Protein AF-U7D4B7-F1 (afdb_monomer_lite)

Structure (mmCIF, N/CA/C/O backbone):
data_AF-U7D4B7-F1
#
_entry.id   AF-U7D4B7-F1
#
loop_
_atom_site.group_PDB
_atom_site.id
_atom_site.type_symbol
_atom_site.label_atom_id
_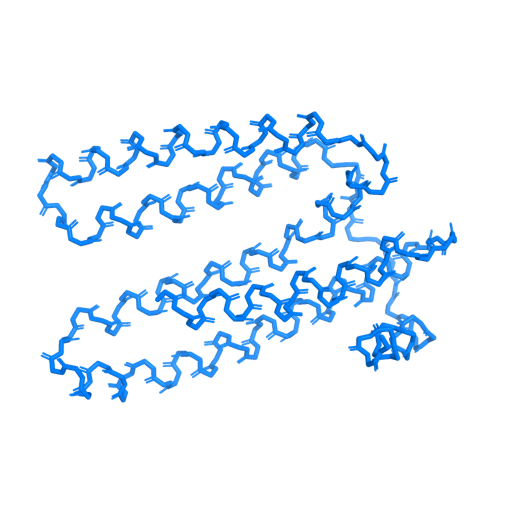atom_site.label_alt_id
_atom_site.label_comp_id
_atom_site.label_asym_id
_atom_site.label_entity_id
_atom_site.label_seq_id
_atom_site.pdbx_PDB_ins_code
_atom_site.Cartn_x
_atom_site.Cartn_y
_atom_site.Cartn_z
_atom_site.occupancy
_atom_site.B_iso_or_equiv
_atom_site.auth_seq_id
_atom_site.auth_comp_id
_atom_site.auth_asym_id
_atom_site.auth_atom_id
_atom_site.pdbx_PDB_model_num
ATOM 1 N N . MET A 1 1 ? -3.691 -6.142 12.660 1.00 58.22 1 MET A N 1
ATOM 2 C CA . MET A 1 1 ? -2.255 -5.979 12.317 1.00 58.22 1 MET A CA 1
ATOM 3 C C . MET A 1 1 ? -1.704 -7.168 11.530 1.00 58.22 1 MET A C 1
ATOM 5 O O . MET A 1 1 ? -1.224 -6.943 10.429 1.00 58.22 1 MET A O 1
ATOM 9 N N . VAL A 1 2 ? -1.808 -8.411 12.023 1.00 72.50 2 VAL A N 1
ATOM 10 C CA . VAL A 1 2 ? -1.239 -9.599 11.340 1.00 72.50 2 VAL A CA 1
ATOM 11 C C . VAL A 1 2 ? -1.795 -9.801 9.924 1.00 72.50 2 VAL A C 1
ATOM 13 O O . VAL A 1 2 ? -1.014 -9.937 8.993 1.00 72.50 2 VAL A O 1
ATOM 16 N N . PHE A 1 3 ? -3.116 -9.719 9.727 1.00 71.81 3 PHE A N 1
ATOM 17 C CA . PHE A 1 3 ? -3.734 -9.913 8.405 1.00 71.81 3 PHE A CA 1
ATOM 18 C C . PHE A 1 3 ? -3.205 -8.947 7.332 1.00 71.81 3 PHE A C 1
ATOM 20 O O . PHE A 1 3 ? -2.863 -9.369 6.230 1.00 71.81 3 PHE A O 1
ATOM 27 N N . VAL A 1 4 ? -3.093 -7.654 7.665 1.00 69.75 4 VAL A N 1
ATOM 28 C CA . VAL A 1 4 ? -2.574 -6.630 6.741 1.00 69.75 4 VAL A CA 1
ATOM 29 C C . VAL A 1 4 ? -1.118 -6.924 6.386 1.00 69.75 4 VAL A C 1
ATOM 31 O O . VAL A 1 4 ? -0.764 -6.875 5.218 1.00 69.75 4 VAL A O 1
ATOM 34 N N . ARG A 1 5 ? -0.291 -7.317 7.364 1.00 74.00 5 ARG A N 1
ATOM 35 C CA . ARG A 1 5 ? 1.121 -7.667 7.129 1.00 74.00 5 ARG A CA 1
ATOM 36 C C . ARG A 1 5 ? 1.287 -8.922 6.274 1.00 74.00 5 ARG A C 1
ATOM 38 O O . ARG A 1 5 ? 2.160 -8.958 5.416 1.00 74.00 5 ARG A O 1
ATOM 45 N N . VAL A 1 6 ? 0.446 -9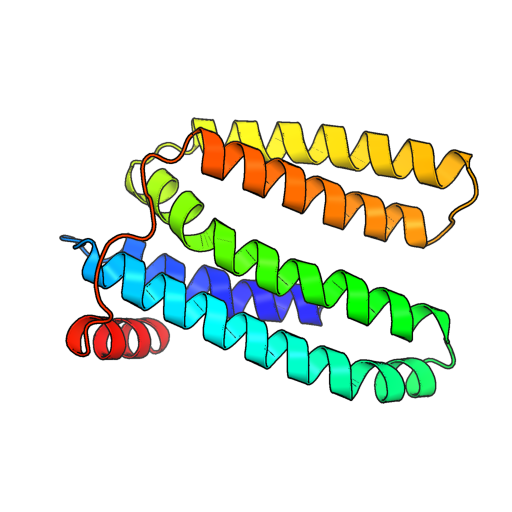.933 6.485 1.00 75.50 6 VAL A N 1
ATOM 46 C CA . VAL A 1 6 ? 0.430 -11.150 5.659 1.00 75.50 6 VAL A CA 1
ATOM 47 C C . VAL A 1 6 ? -0.012 -10.821 4.230 1.00 75.50 6 VAL A C 1
ATOM 49 O O . VAL A 1 6 ? 0.618 -11.269 3.276 1.00 75.50 6 VAL A O 1
ATOM 52 N N . SER A 1 7 ? -1.035 -9.977 4.079 1.00 73.19 7 SER A N 1
ATOM 53 C CA . SER A 1 7 ? -1.514 -9.510 2.771 1.00 73.19 7 SER A CA 1
ATOM 54 C C . SER A 1 7 ? -0.445 -8.701 2.032 1.00 73.19 7 SER A C 1
ATOM 56 O O . SER A 1 7 ? -0.173 -8.967 0.864 1.00 73.19 7 SER A O 1
ATOM 58 N N . GLU A 1 8 ? 0.215 -7.761 2.718 1.00 69.06 8 GLU A N 1
ATOM 59 C CA . GLU A 1 8 ? 1.354 -7.008 2.181 1.00 69.06 8 GLU A CA 1
ATOM 60 C C . GLU A 1 8 ? 2.483 -7.944 1.741 1.00 69.06 8 GLU A C 1
ATOM 62 O O . GLU A 1 8 ? 3.052 -7.739 0.672 1.00 69.06 8 GLU A O 1
ATOM 67 N N . ALA A 1 9 ? 2.813 -8.968 2.535 1.00 72.50 9 ALA A N 1
ATOM 68 C CA . ALA A 1 9 ? 3.871 -9.908 2.190 1.00 72.50 9 ALA A CA 1
ATOM 69 C C . ALA A 1 9 ? 3.541 -10.699 0.916 1.00 72.50 9 ALA A C 1
ATOM 71 O O . ALA A 1 9 ? 4.391 -10.807 0.037 1.00 72.50 9 ALA A O 1
ATOM 72 N N . LEU A 1 10 ? 2.306 -11.186 0.785 1.00 70.00 10 LEU A N 1
ATOM 73 C CA . LEU A 1 10 ? 1.840 -11.896 -0.409 1.00 70.00 10 LEU A CA 1
ATOM 74 C C . LEU A 1 10 ? 1.858 -11.006 -1.659 1.00 70.00 10 LEU A C 1
ATOM 76 O O . LEU A 1 10 ? 2.375 -11.413 -2.698 1.00 70.00 10 LEU A O 1
ATOM 80 N N . ILE A 1 11 ? 1.317 -9.788 -1.566 1.00 67.56 11 ILE A N 1
ATOM 81 C CA . ILE A 1 11 ? 1.172 -8.895 -2.725 1.00 67.56 11 ILE A CA 1
ATOM 82 C C . ILE A 1 11 ? 2.521 -8.273 -3.110 1.00 67.56 11 ILE A C 1
ATOM 84 O O . ILE A 1 11 ? 2.951 -8.386 -4.259 1.00 67.56 11 ILE A O 1
ATOM 88 N N . ASN A 1 12 ? 3.205 -7.627 -2.159 1.00 64.75 12 ASN A N 1
ATOM 89 C CA . ASN A 1 12 ? 4.394 -6.825 -2.450 1.00 64.75 12 ASN A CA 1
ATOM 90 C C . ASN A 1 12 ? 5.646 -7.683 -2.655 1.00 64.75 12 ASN A C 1
ATOM 92 O O . ASN A 1 12 ? 6.441 -7.380 -3.544 1.00 64.75 12 ASN A O 1
ATOM 96 N N . ASN A 1 13 ? 5.830 -8.748 -1.865 1.00 62.75 13 ASN A N 1
ATOM 97 C CA . ASN A 1 13 ? 7.028 -9.589 -1.974 1.00 62.75 13 ASN A CA 1
ATOM 98 C C . ASN A 1 13 ? 6.876 -10.740 -2.974 1.00 62.75 13 ASN A C 1
ATOM 100 O O . ASN A 1 13 ? 7.883 -11.333 -3.331 1.00 62.75 13 ASN A O 1
ATOM 104 N N . GLY A 1 14 ? 5.664 -11.047 -3.440 1.00 71.44 14 GLY A N 1
ATOM 105 C CA . GLY A 1 14 ? 5.447 -12.031 -4.499 1.00 71.44 14 GLY A CA 1
ATOM 106 C C . GLY A 1 14 ? 5.651 -11.425 -5.885 1.00 71.44 14 GLY A C 1
ATOM 107 O O . GLY A 1 14 ? 6.700 -11.556 -6.514 1.00 71.44 14 GLY A O 1
ATOM 108 N N . PHE A 1 15 ? 4.635 -10.700 -6.351 1.00 70.81 15 PHE A N 1
ATOM 109 C CA . PHE A 1 15 ? 4.579 -10.180 -7.719 1.00 70.81 15 PHE A CA 1
ATOM 110 C C . PHE A 1 15 ? 5.614 -9.077 -7.992 1.00 70.81 15 PHE A C 1
ATOM 112 O O . PHE A 1 15 ? 6.179 -9.004 -9.084 1.00 70.81 15 PHE A O 1
ATOM 119 N N . GLY A 1 16 ? 5.897 -8.226 -7.000 1.00 72.44 16 GLY A N 1
ATOM 120 C CA . GLY A 1 16 ? 6.892 -7.162 -7.135 1.00 72.44 16 GLY A CA 1
ATOM 121 C C . GLY A 1 16 ? 8.321 -7.693 -7.284 1.00 72.44 16 GLY A C 1
ATOM 122 O O . GLY A 1 16 ? 9.049 -7.262 -8.178 1.00 72.44 16 GLY A O 1
ATOM 123 N N . GLN A 1 17 ? 8.705 -8.675 -6.463 1.00 74.75 17 GLN A N 1
ATOM 124 C CA . GLN A 1 17 ? 10.047 -9.271 -6.490 1.00 74.75 17 GLN A CA 1
ATOM 125 C C . GLN A 1 17 ? 10.335 -10.032 -7.780 1.00 74.75 17 GLN A C 1
ATOM 127 O O . GLN A 1 17 ? 11.450 -9.950 -8.296 1.00 74.75 17 GLN A O 1
ATOM 132 N N . ALA A 1 18 ? 9.329 -10.704 -8.345 1.00 78.50 18 ALA A N 1
ATOM 133 C CA . ALA A 1 18 ? 9.456 -11.336 -9.650 1.00 78.50 18 ALA A CA 1
ATOM 134 C C . ALA A 1 18 ? 9.964 -10.309 -10.688 1.00 78.50 18 ALA A C 1
ATOM 136 O O . ALA A 1 18 ? 10.997 -10.496 -11.326 1.00 78.50 18 ALA A O 1
ATOM 137 N N . ILE A 1 19 ? 9.331 -9.141 -10.800 1.00 78.62 19 ILE A N 1
ATOM 138 C CA . ILE A 1 19 ? 9.759 -8.107 -11.759 1.00 78.62 19 ILE A CA 1
ATOM 139 C C . ILE A 1 19 ? 11.176 -7.573 -11.492 1.00 78.62 19 ILE A C 1
ATOM 141 O O . ILE A 1 19 ? 11.909 -7.263 -12.444 1.00 78.62 19 ILE A O 1
ATOM 145 N N . ILE A 1 20 ? 11.585 -7.476 -10.225 1.00 78.31 20 ILE A N 1
ATOM 146 C CA . ILE A 1 20 ? 12.939 -7.043 -9.848 1.00 78.31 20 ILE A CA 1
ATOM 147 C C . ILE A 1 20 ? 13.985 -8.035 -10.376 1.00 78.31 20 ILE A C 1
ATOM 149 O O . ILE A 1 20 ? 14.982 -7.610 -10.958 1.00 78.31 20 ILE A O 1
ATOM 153 N N . GLN A 1 21 ? 13.727 -9.341 -10.264 1.00 76.69 21 GLN A N 1
ATOM 154 C CA . GLN A 1 21 ? 14.658 -10.398 -10.681 1.00 76.69 21 GLN A CA 1
ATOM 155 C C . GLN A 1 21 ? 14.763 -10.575 -12.208 1.00 76.69 21 GLN A C 1
ATOM 157 O O . GLN A 1 21 ? 15.760 -11.099 -12.714 1.00 76.69 21 GLN A O 1
ATOM 162 N N . LYS A 1 22 ? 13.763 -10.133 -12.980 1.00 78.88 22 LYS A N 1
ATOM 163 C CA . LYS A 1 22 ? 13.754 -10.284 -14.443 1.00 78.88 22 LYS A CA 1
ATOM 164 C C . LYS A 1 22 ? 14.767 -9.343 -15.119 1.00 78.88 22 LYS A C 1
ATOM 166 O O . LYS A 1 22 ? 14.670 -8.128 -14.971 1.00 78.88 22 LYS A O 1
ATOM 171 N N . LYS A 1 23 ? 15.702 -9.865 -15.928 1.00 71.81 23 LYS A N 1
ATOM 172 C CA . LYS A 1 23 ? 16.748 -9.050 -16.600 1.00 71.81 23 LYS A CA 1
ATOM 173 C C . LYS A 1 23 ? 16.195 -8.004 -17.577 1.00 71.81 23 LYS A C 1
ATOM 175 O O . LYS A 1 23 ? 16.610 -6.852 -17.519 1.00 71.81 23 LYS A O 1
ATOM 180 N N . SER A 1 24 ? 15.260 -8.380 -18.448 1.00 76.38 24 SER A N 1
ATOM 181 C CA . SER A 1 24 ? 14.567 -7.463 -19.361 1.00 76.38 24 SER A CA 1
ATOM 182 C C . SER A 1 24 ? 13.096 -7.369 -18.968 1.00 76.38 24 SER A C 1
ATOM 184 O O . SER A 1 24 ? 12.386 -8.372 -18.907 1.00 76.38 24 SER A O 1
ATOM 186 N N . VAL A 1 25 ? 12.643 -6.156 -18.664 1.00 81.12 25 VAL A N 1
ATOM 187 C CA . VAL A 1 25 ? 11.247 -5.881 -18.312 1.00 81.12 25 VAL A CA 1
ATOM 188 C C . VAL A 1 25 ? 10.639 -5.019 -19.397 1.00 81.12 25 VAL A C 1
ATOM 190 O O . VAL A 1 25 ? 11.182 -3.977 -19.750 1.00 81.12 25 VAL A O 1
ATOM 193 N N . THR A 1 26 ? 9.522 -5.493 -19.932 1.00 82.44 26 THR A N 1
ATOM 194 C CA . THR A 1 26 ? 8.706 -4.763 -20.899 1.00 82.44 26 THR A CA 1
ATOM 195 C C . THR A 1 26 ? 7.562 -4.045 -20.188 1.00 82.44 26 THR A C 1
ATOM 197 O O . THR A 1 26 ? 7.156 -4.437 -19.093 1.00 82.44 26 THR A O 1
ATOM 200 N N . ASP A 1 27 ? 6.983 -3.026 -20.821 1.00 80.00 27 ASP A N 1
ATOM 201 C CA . ASP A 1 27 ? 5.808 -2.334 -20.274 1.00 80.00 27 ASP A CA 1
ATOM 202 C C . ASP A 1 27 ? 4.615 -3.287 -20.055 1.00 80.00 27 ASP A C 1
ATOM 204 O O . ASP A 1 27 ? 3.854 -3.132 -19.099 1.00 80.00 27 ASP A O 1
ATOM 208 N N . ASN A 1 28 ? 4.500 -4.342 -20.873 1.00 81.38 28 ASN A N 1
ATOM 209 C CA . ASN A 1 28 ? 3.492 -5.394 -20.706 1.00 81.38 28 ASN A CA 1
ATOM 210 C C . ASN A 1 28 ? 3.727 -6.247 -19.446 1.00 81.38 28 ASN A C 1
ATOM 212 O O . ASN A 1 28 ? 2.759 -6.669 -18.810 1.00 81.38 28 ASN A O 1
ATOM 216 N N . ASP A 1 29 ? 4.984 -6.480 -19.049 1.00 80.88 29 ASP A N 1
ATOM 217 C CA . ASP A 1 29 ? 5.302 -7.167 -17.790 1.00 80.88 29 ASP A CA 1
ATOM 218 C C . ASP A 1 29 ? 4.845 -6.332 -16.591 1.00 80.88 29 ASP A C 1
ATOM 220 O O . ASP A 1 29 ? 4.164 -6.844 -15.703 1.00 80.88 29 ASP A O 1
ATOM 224 N N . LEU A 1 30 ? 5.152 -5.029 -16.605 1.00 81.81 30 LEU A N 1
ATOM 225 C CA . LEU A 1 30 ? 4.745 -4.093 -15.554 1.00 81.81 30 LEU A CA 1
ATOM 226 C C . LEU A 1 30 ? 3.221 -3.988 -15.454 1.00 81.81 30 LEU A C 1
ATOM 228 O O . LEU A 1 30 ? 2.675 -4.058 -14.355 1.00 81.81 30 LEU A O 1
ATOM 232 N N . MET A 1 31 ? 2.526 -3.891 -16.591 1.00 83.31 31 MET A N 1
ATOM 233 C CA . MET A 1 31 ? 1.060 -3.868 -16.631 1.00 83.31 31 MET A CA 1
ATOM 234 C C . MET A 1 31 ? 0.439 -5.171 -16.130 1.00 83.31 31 MET A C 1
ATOM 236 O O . MET A 1 31 ? -0.546 -5.140 -15.396 1.00 83.31 31 MET A O 1
ATOM 240 N N . THR A 1 32 ? 1.019 -6.321 -16.474 1.00 84.06 32 THR A N 1
ATOM 241 C CA . THR A 1 32 ? 0.519 -7.621 -16.007 1.00 84.06 32 THR A CA 1
ATOM 242 C C . THR A 1 32 ? 0.680 -7.757 -14.494 1.00 84.06 32 THR A C 1
ATOM 244 O O . THR A 1 32 ? -0.275 -8.117 -13.808 1.00 84.06 32 THR A O 1
ATOM 247 N N . THR A 1 33 ? 1.848 -7.404 -13.953 1.00 84.25 33 THR A N 1
ATOM 248 C CA . THR A 1 33 ? 2.104 -7.418 -12.505 1.00 84.25 33 THR A CA 1
ATOM 249 C C . THR A 1 33 ? 1.217 -6.418 -11.768 1.00 84.25 33 THR A C 1
ATOM 251 O O . THR A 1 33 ? 0.695 -6.738 -10.701 1.00 84.25 33 THR A O 1
ATOM 254 N N . PHE A 1 34 ? 0.981 -5.239 -12.348 1.00 84.88 34 PHE A N 1
ATOM 255 C CA . PHE A 1 34 ? 0.061 -4.243 -11.805 1.00 84.88 34 PHE A CA 1
ATOM 256 C C . PHE A 1 34 ? -1.360 -4.803 -11.680 1.00 84.88 34 PHE A C 1
ATOM 258 O O . PHE A 1 34 ? -1.932 -4.799 -10.593 1.00 84.88 34 PHE A O 1
ATOM 265 N N . VAL A 1 35 ? -1.910 -5.343 -12.773 1.00 85.88 35 VAL A N 1
ATOM 266 C CA . VAL A 1 35 ? -3.267 -5.912 -12.793 1.00 85.88 35 VAL A CA 1
ATOM 267 C C . VAL A 1 35 ? -3.384 -7.097 -11.835 1.00 85.88 35 VAL A C 1
ATOM 269 O O . VAL A 1 35 ? -4.379 -7.197 -11.122 1.00 85.88 35 VAL A O 1
ATOM 272 N N . LEU A 1 36 ? -2.364 -7.956 -11.759 1.00 84.88 36 LEU A N 1
ATOM 273 C CA . LEU A 1 36 ? -2.305 -9.055 -10.792 1.00 84.88 36 LEU A CA 1
ATOM 274 C C . LEU A 1 36 ? -2.331 -8.556 -9.345 1.00 84.88 36 LEU A C 1
ATOM 276 O O . LEU A 1 36 ? -3.115 -9.050 -8.539 1.00 84.88 36 LEU A O 1
ATOM 280 N N . SER A 1 37 ? -1.517 -7.550 -9.027 1.00 86.44 37 SER A N 1
ATOM 281 C CA . SER A 1 37 ? -1.423 -6.977 -7.679 1.00 86.44 37 SER A CA 1
ATOM 282 C C . SER A 1 37 ? -2.728 -6.288 -7.271 1.00 86.44 37 SER A C 1
ATOM 284 O O . SER A 1 37 ? -3.211 -6.458 -6.151 1.00 86.44 37 SER A O 1
ATOM 286 N N . VAL A 1 38 ? -3.347 -5.548 -8.194 1.00 87.62 38 VAL A N 1
ATOM 287 C CA . VAL A 1 38 ? -4.644 -4.894 -7.974 1.00 87.62 38 VAL A CA 1
ATOM 288 C C . VAL A 1 38 ? -5.765 -5.930 -7.845 1.00 87.62 38 VAL A C 1
ATOM 290 O O . VAL A 1 38 ? -6.583 -5.835 -6.936 1.00 87.62 38 VAL A O 1
ATOM 293 N N . GLY A 1 39 ? -5.783 -6.966 -8.685 1.00 88.75 39 GLY A N 1
ATOM 294 C CA . GLY A 1 39 ? -6.761 -8.052 -8.588 1.00 88.75 39 GLY A CA 1
ATOM 295 C C . GLY A 1 39 ? -6.643 -8.827 -7.273 1.00 88.75 39 GLY A C 1
ATOM 296 O O . GLY A 1 39 ? -7.640 -9.033 -6.583 1.00 88.75 39 GLY A O 1
ATOM 297 N N . ALA A 1 40 ? -5.422 -9.197 -6.879 1.00 86.94 40 ALA A N 1
ATOM 298 C CA . ALA A 1 40 ? -5.158 -9.898 -5.626 1.00 86.94 40 ALA A CA 1
ATOM 299 C C . ALA A 1 40 ? -5.521 -9.047 -4.399 1.00 86.94 40 ALA A C 1
ATOM 301 O O . ALA A 1 40 ? -6.164 -9.544 -3.474 1.00 86.94 40 ALA A O 1
ATOM 302 N N . SER A 1 41 ? -5.163 -7.758 -4.401 1.00 88.00 41 SER A N 1
ATOM 303 C CA . SER A 1 41 ? -5.516 -6.844 -3.307 1.00 88.00 41 SER A CA 1
ATOM 304 C C . SER A 1 41 ? -7.021 -6.630 -3.190 1.00 88.00 41 SER A C 1
ATOM 306 O O . SER A 1 41 ? -7.535 -6.600 -2.075 1.00 88.00 41 SER A O 1
ATOM 308 N N . LEU A 1 42 ? -7.746 -6.564 -4.311 1.00 89.75 42 LEU A N 1
ATOM 309 C CA . LEU A 1 42 ? -9.203 -6.453 -4.307 1.00 89.75 42 LEU A CA 1
ATOM 310 C C . LEU A 1 42 ? -9.871 -7.713 -3.740 1.00 89.75 42 LEU A C 1
ATOM 312 O O . LEU A 1 42 ? -10.792 -7.604 -2.933 1.00 89.75 42 LEU A O 1
ATOM 316 N N . ILE A 1 43 ? -9.389 -8.905 -4.105 1.00 90.06 43 ILE A N 1
ATOM 317 C CA . ILE A 1 43 ? -9.885 -10.173 -3.546 1.00 90.06 43 ILE A CA 1
ATOM 318 C C . ILE A 1 43 ? -9.631 -10.225 -2.035 1.00 90.06 43 ILE A C 1
ATOM 320 O O . ILE A 1 43 ? -10.547 -10.517 -1.267 1.00 90.06 43 ILE A O 1
ATOM 324 N N . LEU A 1 44 ? -8.417 -9.890 -1.591 1.00 87.69 44 LEU A N 1
ATOM 325 C CA . LEU A 1 44 ? -8.072 -9.852 -0.167 1.00 87.69 44 LEU A CA 1
ATOM 326 C C . LEU A 1 44 ? -8.899 -8.813 0.597 1.00 87.69 44 LEU A C 1
ATOM 328 O O . LEU A 1 44 ? -9.347 -9.089 1.710 1.00 87.69 44 LEU A O 1
ATOM 332 N N . TYR A 1 45 ? -9.155 -7.651 -0.008 1.00 89.06 45 TYR A N 1
ATOM 333 C CA . TYR A 1 45 ? -10.034 -6.633 0.555 1.00 89.06 45 TYR A CA 1
ATOM 334 C C . TYR A 1 45 ? -11.467 -7.141 0.722 1.00 89.06 45 TYR A C 1
ATOM 336 O O . TYR A 1 45 ? -12.045 -6.966 1.790 1.00 89.06 45 TYR A O 1
ATOM 344 N N . LEU A 1 46 ? -12.029 -7.807 -0.290 1.00 89.88 46 LEU A N 1
ATOM 345 C CA . LEU A 1 46 ? -13.378 -8.375 -0.221 1.00 89.88 46 LEU A CA 1
ATOM 346 C C . LEU A 1 46 ? -13.486 -9.456 0.858 1.00 89.88 46 LEU A C 1
ATOM 348 O O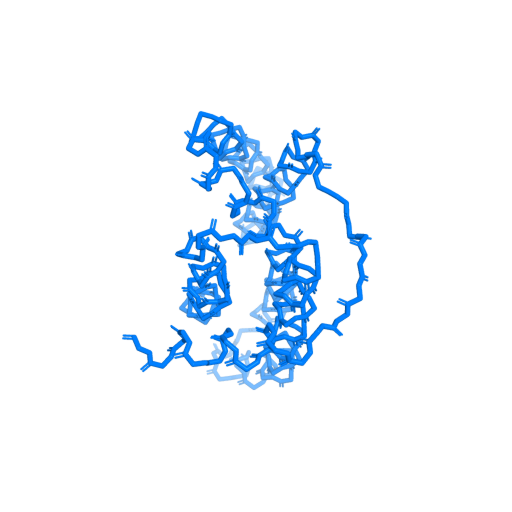 . LEU A 1 46 ? -14.434 -9.443 1.641 1.00 89.88 46 LEU A O 1
ATOM 352 N N . ILE A 1 47 ? -12.494 -10.347 0.953 1.00 89.50 47 ILE A N 1
ATOM 353 C CA . ILE A 1 47 ? -12.431 -11.359 2.017 1.00 89.50 47 ILE A CA 1
ATOM 354 C C . ILE A 1 47 ? -12.392 -10.680 3.391 1.00 89.50 47 ILE A C 1
ATOM 356 O O . ILE A 1 47 ? -13.125 -11.075 4.300 1.00 89.50 47 ILE A O 1
ATOM 360 N N . LEU A 1 48 ? -11.579 -9.632 3.549 1.00 86.62 48 LEU A N 1
ATOM 361 C CA . LEU A 1 48 ? -11.503 -8.879 4.799 1.00 86.62 48 LEU A CA 1
ATOM 362 C C . LEU A 1 48 ? -12.822 -8.166 5.117 1.00 86.62 48 LEU A C 1
ATOM 364 O O . LEU A 1 48 ? -13.264 -8.179 6.258 1.00 86.62 48 LEU A O 1
ATOM 368 N N . PHE A 1 49 ? -13.469 -7.570 4.118 1.00 87.50 49 PHE A N 1
ATOM 369 C CA . PHE A 1 49 ? -14.731 -6.853 4.276 1.00 87.50 49 PHE A CA 1
ATOM 370 C C . PHE A 1 49 ? -15.863 -7.786 4.723 1.00 87.50 49 PHE A C 1
ATOM 372 O O . PHE A 1 49 ? -16.612 -7.448 5.638 1.00 87.50 49 PHE A O 1
ATOM 379 N N . VAL A 1 50 ? -15.961 -8.974 4.119 1.00 89.12 50 VAL A N 1
ATOM 380 C CA . VAL A 1 50 ? -16.965 -9.988 4.480 1.00 89.12 50 VAL A CA 1
ATOM 381 C C . VAL A 1 50 ? -16.652 -10.636 5.830 1.00 89.12 50 VAL A C 1
ATOM 383 O O . VAL A 1 50 ? -17.575 -10.957 6.572 1.00 89.12 50 VAL A O 1
ATOM 386 N N . SER A 1 51 ? -15.373 -10.804 6.183 1.00 85.88 51 SER A N 1
ATOM 387 C CA . SER A 1 51 ? -14.969 -11.353 7.488 1.00 85.88 51 SER A CA 1
ATOM 388 C C . SER A 1 51 ? -15.012 -10.331 8.631 1.00 85.88 51 SER A C 1
ATOM 390 O O . SER A 1 51 ? -15.149 -10.729 9.785 1.00 85.88 51 SER A O 1
ATOM 392 N N . ALA A 1 52 ? -14.965 -9.026 8.341 1.00 85.00 52 ALA A N 1
ATOM 393 C CA . ALA A 1 52 ? -14.992 -7.951 9.333 1.00 85.00 52 ALA A CA 1
ATOM 394 C C . ALA A 1 52 ? -16.119 -8.049 10.385 1.00 85.00 52 ALA A C 1
ATOM 396 O O . ALA A 1 52 ? -15.796 -7.871 11.561 1.00 85.00 52 ALA A O 1
ATOM 397 N N . PRO A 1 53 ? -17.399 -8.324 10.042 1.00 85.56 53 PRO A N 1
ATOM 398 C CA . PRO A 1 53 ? -18.454 -8.466 11.049 1.00 85.56 53 PRO A CA 1
ATOM 399 C C . PRO A 1 53 ? -18.218 -9.677 11.957 1.00 85.56 53 PRO A C 1
ATOM 401 O O . PRO A 1 53 ? -18.257 -9.535 13.173 1.00 85.56 53 PRO A O 1
ATOM 404 N N . PHE A 1 54 ? -17.844 -10.831 11.394 1.00 86.38 54 PHE A N 1
ATOM 405 C CA . PHE A 1 54 ? -17.539 -12.034 12.177 1.00 86.38 54 PHE A CA 1
ATOM 406 C C . PHE A 1 54 ? -16.375 -11.815 13.150 1.00 86.38 54 PHE A C 1
ATOM 408 O O . PHE A 1 54 ? -16.398 -12.305 14.276 1.00 86.38 54 PHE A O 1
ATOM 415 N N . VAL A 1 55 ? -15.354 -11.061 12.729 1.00 83.56 55 VAL A N 1
ATOM 416 C CA . VAL A 1 55 ? -14.222 -10.703 13.591 1.00 83.56 55 VAL A CA 1
ATOM 417 C C . VAL A 1 55 ? -14.656 -9.723 14.684 1.00 83.56 55 VAL A C 1
ATOM 419 O O . VAL A 1 55 ? -14.262 -9.893 15.834 1.00 83.56 55 VAL A O 1
ATOM 422 N N . ALA A 1 56 ? -15.465 -8.713 14.358 1.00 85.81 56 ALA A N 1
ATOM 423 C CA . ALA A 1 56 ? -15.964 -7.755 15.345 1.00 85.81 56 ALA A CA 1
ATOM 424 C C . ALA A 1 56 ? -16.811 -8.441 16.428 1.00 85.81 56 ALA A C 1
ATOM 426 O O . ALA A 1 56 ? -16.617 -8.162 17.612 1.00 85.81 56 ALA A O 1
ATOM 427 N N . ASP A 1 57 ? -17.665 -9.384 16.029 1.00 87.06 57 ASP A N 1
ATOM 428 C CA . ASP A 1 57 ? -18.489 -10.176 16.942 1.00 87.06 57 ASP A CA 1
ATOM 429 C C . ASP A 1 57 ? -17.633 -11.112 17.806 1.00 87.06 57 ASP A C 1
ATOM 431 O O . ASP A 1 57 ? -17.820 -11.181 19.019 1.00 87.06 57 ASP A O 1
ATOM 435 N N . PHE A 1 58 ? -16.627 -11.776 17.223 1.00 86.38 58 PHE A N 1
ATOM 436 C CA . PHE A 1 58 ? -15.708 -12.648 17.966 1.00 86.38 58 PHE A CA 1
ATOM 437 C C . PHE A 1 58 ? -14.952 -11.899 19.076 1.00 86.38 58 PHE A C 1
ATOM 439 O O . PHE A 1 58 ? -14.788 -12.415 20.182 1.00 86.38 58 PHE A O 1
ATOM 446 N N . TYR A 1 59 ? -14.506 -10.671 18.793 1.00 81.94 59 TYR A N 1
ATOM 447 C CA . TYR A 1 59 ? -13.812 -9.818 19.762 1.00 81.94 59 TYR A CA 1
ATOM 448 C C . TYR A 1 59 ? -14.758 -8.975 20.633 1.00 81.94 59 TYR A C 1
ATOM 450 O O . TYR A 1 59 ? -14.271 -8.264 21.508 1.00 81.94 59 TYR A O 1
ATOM 458 N N . ASN A 1 60 ? -16.079 -9.061 20.429 1.00 82.56 60 ASN A N 1
ATOM 459 C CA . ASN A 1 60 ? -17.096 -8.230 21.088 1.00 82.56 60 ASN A CA 1
ATOM 460 C C . ASN A 1 60 ? -16.798 -6.719 21.018 1.00 82.56 60 ASN A C 1
ATOM 462 O O . ASN A 1 60 ? -17.103 -5.968 21.942 1.00 82.56 60 ASN A O 1
ATOM 466 N N . GLU A 1 61 ? -16.204 -6.265 19.911 1.00 82.44 61 GLU A N 1
ATOM 467 C CA . GLU A 1 61 ? -15.770 -4.879 19.729 1.00 82.44 61 GLU A CA 1
ATOM 468 C C . GLU A 1 61 ? -16.312 -4.300 18.412 1.00 82.44 61 GLU A C 1
ATOM 470 O O . GLU A 1 61 ? -15.700 -4.457 17.351 1.00 82.44 61 GLU A O 1
ATOM 475 N N . PRO A 1 62 ? -17.442 -3.567 18.440 1.00 80.88 62 PRO A N 1
ATOM 476 C CA . PRO A 1 62 ? -18.052 -2.979 17.242 1.00 80.88 62 PRO A CA 1
ATOM 477 C C . PRO A 1 62 ? -17.143 -1.970 16.530 1.00 80.88 62 PRO A C 1
ATOM 479 O O . PRO A 1 62 ? -17.316 -1.676 15.344 1.00 80.88 62 PRO A O 1
ATOM 482 N N . LEU A 1 63 ? -16.162 -1.411 17.247 1.00 80.00 63 LEU A N 1
ATOM 483 C CA . LEU A 1 63 ? -15.168 -0.520 16.665 1.00 80.00 63 LEU A CA 1
ATOM 484 C C . LEU A 1 63 ? -14.290 -1.260 15.644 1.00 80.00 63 LEU A C 1
ATOM 486 O O . LEU A 1 63 ? -13.965 -0.684 14.603 1.00 80.00 63 LEU A O 1
ATOM 490 N N . LEU A 1 64 ? -13.965 -2.538 15.892 1.00 79.44 64 LEU A N 1
ATOM 491 C CA . LEU A 1 64 ? -13.128 -3.349 15.000 1.00 79.44 64 LEU A CA 1
ATOM 492 C C . LEU A 1 64 ? -13.719 -3.456 13.597 1.00 79.44 64 LEU A C 1
ATOM 494 O O . LEU A 1 64 ? -12.964 -3.415 12.629 1.00 79.44 64 LEU A O 1
ATOM 498 N N . PHE A 1 65 ? -15.046 -3.524 13.478 1.00 83.38 65 PHE A N 1
ATOM 499 C CA . PHE A 1 65 ? -15.726 -3.596 12.186 1.00 83.38 65 PHE A CA 1
ATOM 500 C C . PHE A 1 65 ? -15.303 -2.447 11.258 1.00 83.38 65 PHE A C 1
ATOM 502 O O . PHE A 1 65 ? -14.804 -2.673 10.155 1.00 83.38 65 PHE A O 1
ATOM 509 N N . ARG A 1 66 ? -15.424 -1.201 11.737 1.00 83.62 66 ARG A N 1
ATOM 510 C CA . ARG A 1 66 ? -15.081 -0.010 10.946 1.00 83.62 66 ARG A CA 1
ATOM 511 C C . ARG A 1 66 ? -13.576 0.121 10.724 1.00 83.62 66 ARG A C 1
ATOM 513 O O . ARG A 1 66 ? -13.149 0.532 9.647 1.00 83.62 66 ARG A O 1
ATOM 520 N N . LEU A 1 67 ? -12.768 -0.256 11.716 1.00 84.62 67 LEU A N 1
ATOM 521 C CA . LEU A 1 67 ? -11.309 -0.231 11.595 1.00 84.62 67 LEU A CA 1
ATOM 522 C C . LEU A 1 67 ? -10.834 -1.193 10.495 1.00 84.62 67 LEU A C 1
ATOM 524 O O . LEU A 1 67 ? -10.031 -0.801 9.653 1.00 84.62 67 LEU A O 1
ATOM 528 N N . LEU A 1 68 ? -11.364 -2.419 10.451 1.00 82.94 68 LEU A N 1
ATOM 529 C CA . LEU A 1 68 ? -11.008 -3.417 9.437 1.00 82.94 68 LEU A CA 1
ATOM 530 C C . LEU A 1 68 ? -11.405 -2.978 8.025 1.00 82.94 68 LEU A C 1
ATOM 532 O O . LEU A 1 68 ? -10.620 -3.160 7.097 1.00 82.94 68 LEU A O 1
ATOM 536 N N . GLN A 1 69 ? -12.568 -2.342 7.861 1.00 84.25 69 GLN A N 1
ATOM 537 C CA . GLN A 1 69 ? -13.000 -1.809 6.565 1.00 84.25 69 GLN A CA 1
ATOM 538 C C . GLN A 1 69 ? -12.059 -0.717 6.039 1.00 84.25 69 GLN A C 1
ATOM 540 O O . GLN A 1 69 ? -11.651 -0.762 4.877 1.00 84.25 69 GLN A O 1
ATOM 545 N N . VAL A 1 70 ? -11.679 0.243 6.891 1.00 85.69 70 VAL A N 1
ATOM 546 C CA . VAL A 1 70 ? -10.770 1.336 6.506 1.00 85.69 70 VAL A CA 1
ATOM 547 C C . VAL A 1 70 ? -9.354 0.815 6.271 1.00 85.69 70 VAL A C 1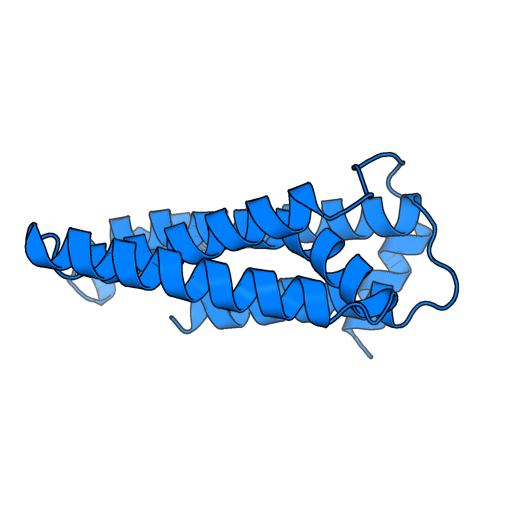
ATOM 549 O O . VAL A 1 70 ? -8.711 1.182 5.291 1.00 85.69 70 VAL A O 1
ATOM 552 N N . MET A 1 71 ? -8.865 -0.087 7.123 1.00 81.56 71 MET A N 1
ATOM 553 C CA . MET A 1 71 ? -7.546 -0.700 6.945 1.00 81.56 71 MET A CA 1
ATOM 554 C C . MET A 1 71 ? -7.480 -1.582 5.699 1.00 81.56 71 MET A C 1
ATOM 556 O O . MET A 1 71 ? -6.442 -1.634 5.048 1.00 81.56 71 MET A O 1
ATOM 560 N N . GLY A 1 72 ? -8.574 -2.244 5.331 1.00 82.69 72 GLY A N 1
ATOM 561 C CA . GLY A 1 72 ? -8.642 -3.013 4.096 1.00 82.69 72 GLY A CA 1
ATOM 562 C C . GLY A 1 72 ? -8.395 -2.156 2.853 1.00 82.69 72 GLY A C 1
ATOM 563 O O . GLY A 1 72 ? -7.727 -2.604 1.925 1.00 82.69 72 GLY A O 1
ATOM 564 N N . PHE A 1 73 ? -8.851 -0.901 2.857 1.00 84.50 73 PHE A N 1
ATOM 565 C CA . PHE A 1 73 ? -8.616 0.026 1.749 1.00 84.50 73 PHE A CA 1
ATOM 566 C C . PHE A 1 73 ? -7.122 0.318 1.531 1.00 84.50 73 PHE A C 1
ATOM 568 O O . PHE A 1 73 ? -6.680 0.515 0.399 1.00 84.50 73 PHE A O 1
ATOM 575 N N . VAL A 1 74 ? -6.315 0.270 2.597 1.00 84.81 74 VAL A N 1
ATOM 576 C CA . VAL A 1 74 ? -4.856 0.432 2.511 1.00 84.81 74 VAL A CA 1
ATOM 577 C C . VAL A 1 74 ? -4.215 -0.666 1.658 1.00 84.81 74 VAL A C 1
ATOM 579 O O . VAL A 1 74 ? -3.286 -0.374 0.913 1.00 84.81 74 VAL A O 1
ATOM 582 N N . ILE A 1 75 ? -4.739 -1.897 1.698 1.00 83.88 75 ILE A N 1
ATOM 583 C CA . ILE A 1 75 ? -4.227 -3.024 0.897 1.00 83.88 75 ILE A CA 1
ATOM 584 C C . ILE A 1 75 ? -4.345 -2.712 -0.600 1.00 83.88 75 ILE A C 1
ATOM 586 O O . ILE A 1 75 ? -3.430 -2.983 -1.377 1.00 83.88 75 ILE A O 1
ATOM 590 N N . VAL A 1 76 ? -5.463 -2.102 -1.001 1.00 85.81 76 VAL A N 1
ATOM 591 C CA . VAL A 1 76 ? -5.688 -1.675 -2.385 1.00 85.81 76 VAL A CA 1
ATOM 592 C C . VAL A 1 76 ? -4.721 -0.551 -2.750 1.00 85.81 76 VAL A C 1
ATOM 594 O O . VAL A 1 76 ? -4.068 -0.629 -3.787 1.00 85.81 76 VAL A O 1
ATOM 597 N N . LEU A 1 77 ? -4.567 0.461 -1.888 1.00 84.31 77 LEU A N 1
ATOM 598 C CA . LEU A 1 77 ? -3.611 1.552 -2.114 1.00 84.31 77 LEU A CA 1
ATOM 599 C C . LEU A 1 77 ? -2.174 1.044 -2.286 1.00 84.31 77 LEU A C 1
ATOM 601 O O . LEU A 1 77 ? -1.471 1.519 -3.173 1.00 84.31 77 LEU A O 1
ATOM 605 N N . ASP A 1 78 ? -1.747 0.061 -1.496 1.00 83.62 78 ASP A N 1
ATOM 606 C CA . ASP A 1 78 ? -0.414 -0.531 -1.625 1.00 83.62 78 ASP A CA 1
ATOM 607 C C . ASP A 1 78 ? -0.203 -1.196 -2.990 1.00 83.62 78 ASP A C 1
ATOM 609 O O . ASP A 1 78 ? 0.845 -1.009 -3.612 1.00 83.62 78 ASP A O 1
ATOM 613 N N . ALA A 1 79 ? -1.214 -1.894 -3.514 1.00 84.44 79 ALA A N 1
ATOM 614 C CA . ALA A 1 79 ? -1.140 -2.491 -4.846 1.00 84.44 79 ALA A CA 1
ATOM 615 C C . ALA A 1 79 ? -0.963 -1.447 -5.962 1.00 84.44 79 ALA A C 1
ATOM 617 O O . ALA A 1 79 ? -0.325 -1.733 -6.974 1.00 84.44 79 ALA A O 1
ATOM 618 N N . PHE A 1 80 ? -1.466 -0.222 -5.774 1.00 83.44 80 PHE A N 1
ATOM 619 C CA . PHE A 1 80 ? -1.255 0.881 -6.717 1.00 83.44 80 PHE A CA 1
ATOM 620 C C . PHE A 1 80 ? 0.145 1.489 -6.668 1.00 83.44 80 PHE A C 1
ATOM 622 O O . PHE A 1 80 ? 0.478 2.266 -7.562 1.00 83.44 80 PHE A O 1
ATOM 629 N N . VAL A 1 81 ? 0.923 1.192 -5.627 1.00 85.94 81 VAL A N 1
ATOM 630 C CA . VAL A 1 81 ? 2.246 1.777 -5.364 1.00 85.94 81 VAL A CA 1
ATOM 631 C C . VAL A 1 81 ? 3.364 0.747 -5.543 1.00 85.94 81 VAL A C 1
ATOM 633 O O . VAL A 1 81 ? 4.530 1.114 -5.715 1.00 85.94 81 VAL A O 1
ATOM 636 N N . VAL A 1 82 ? 3.025 -0.547 -5.541 1.00 85.25 82 VAL A N 1
ATOM 637 C CA . VAL A 1 82 ? 3.993 -1.647 -5.634 1.00 85.25 82 VAL A CA 1
ATOM 638 C C . VAL A 1 82 ? 4.883 -1.534 -6.873 1.00 85.25 82 VAL A C 1
ATOM 640 O O . VAL A 1 82 ? 6.095 -1.681 -6.761 1.00 85.25 82 VAL A O 1
ATOM 643 N N . ILE A 1 83 ? 4.322 -1.194 -8.038 1.00 84.69 83 ILE A N 1
ATOM 644 C CA . ILE A 1 83 ? 5.072 -1.124 -9.302 1.00 84.69 83 ILE A CA 1
ATOM 645 C C . ILE A 1 83 ? 6.025 0.069 -9.328 1.00 84.69 83 ILE A C 1
ATOM 647 O O . ILE A 1 83 ? 7.163 -0.049 -9.775 1.00 84.69 83 ILE A O 1
ATOM 651 N N . GLN A 1 84 ? 5.586 1.207 -8.804 1.00 86.75 84 GLN A N 1
ATOM 652 C CA . GLN A 1 84 ? 6.370 2.429 -8.690 1.00 86.75 84 GLN A CA 1
ATOM 653 C C . GLN A 1 84 ? 7.566 2.155 -7.788 1.00 86.75 84 GLN A C 1
ATOM 655 O O . GLN A 1 84 ? 8.701 2.444 -8.159 1.00 86.75 84 GLN A O 1
ATOM 660 N N . ARG A 1 85 ? 7.324 1.522 -6.633 1.00 86.94 85 ARG A N 1
ATOM 661 C CA . ARG A 1 85 ? 8.384 1.105 -5.717 1.00 86.94 85 ARG A CA 1
ATOM 662 C C . ARG A 1 85 ? 9.358 0.134 -6.389 1.00 86.94 85 ARG A C 1
ATOM 664 O O . ARG A 1 85 ? 10.556 0.390 -6.362 1.00 86.94 85 ARG A O 1
ATOM 671 N N . VAL A 1 86 ? 8.855 -0.916 -7.036 1.00 85.69 86 VAL A N 1
ATOM 672 C CA . VAL A 1 86 ? 9.661 -1.902 -7.778 1.00 85.69 86 VAL A CA 1
ATOM 673 C C . VAL A 1 86 ? 10.542 -1.235 -8.833 1.00 85.69 86 VAL A C 1
ATOM 675 O O . VAL A 1 86 ? 11.700 -1.610 -8.993 1.00 85.69 86 VAL A O 1
ATOM 678 N N . GLN A 1 87 ? 10.036 -0.217 -9.528 1.00 85.50 87 GLN A N 1
ATOM 679 C CA . GLN A 1 87 ? 10.812 0.524 -10.518 1.00 85.50 87 GLN A CA 1
ATOM 680 C C . GLN A 1 87 ? 11.992 1.272 -9.881 1.00 85.50 87 GLN A C 1
ATOM 682 O O . GLN A 1 87 ? 13.102 1.220 -10.410 1.00 85.50 87 GLN A O 1
ATOM 687 N N . PHE A 1 88 ? 11.781 1.936 -8.740 1.00 87.00 88 PHE A N 1
ATOM 688 C CA . PHE A 1 88 ? 12.872 2.581 -8.004 1.00 87.00 88 PHE A CA 1
ATOM 689 C C . PHE A 1 88 ? 13.872 1.565 -7.448 1.00 87.00 88 PHE A C 1
ATOM 691 O O . PHE A 1 88 ? 15.074 1.787 -7.567 1.00 87.00 88 PHE A O 1
ATOM 698 N N . GLU A 1 89 ? 13.404 0.438 -6.902 1.00 87.06 89 GLU A N 1
ATOM 699 C CA . GLU A 1 89 ? 14.275 -0.632 -6.391 1.00 87.06 89 GLU A CA 1
ATOM 700 C C . GLU A 1 89 ? 15.135 -1.229 -7.508 1.00 87.06 89 GLU A C 1
ATOM 702 O O . GLU A 1 89 ? 16.342 -1.397 -7.342 1.00 87.06 89 GLU A O 1
ATOM 707 N N . LYS A 1 90 ? 14.544 -1.461 -8.683 1.00 83.25 90 LYS A N 1
ATOM 708 C CA . LYS A 1 90 ? 15.252 -1.969 -9.860 1.00 83.25 90 LYS A CA 1
ATOM 709 C C . LYS A 1 90 ? 16.302 -0.995 -10.395 1.00 83.25 90 LYS A C 1
ATOM 711 O O . LYS A 1 90 ? 17.366 -1.421 -10.833 1.00 83.25 90 LYS A O 1
ATOM 716 N N . ASN A 1 91 ? 16.018 0.303 -10.327 1.00 85.75 91 ASN A N 1
ATOM 717 C CA . ASN A 1 91 ? 16.962 1.362 -10.687 1.00 85.75 91 ASN A CA 1
ATOM 718 C C . ASN A 1 91 ? 17.973 1.672 -9.567 1.00 85.75 91 ASN A C 1
ATOM 720 O O . ASN A 1 91 ? 18.763 2.603 -9.712 1.00 85.75 91 ASN A O 1
ATOM 724 N N . LEU A 1 92 ? 17.943 0.922 -8.455 1.00 85.88 92 LEU A N 1
ATOM 725 C CA . LEU A 1 92 ? 18.759 1.140 -7.256 1.00 85.88 92 LEU A CA 1
ATOM 726 C C . LEU A 1 92 ? 18.586 2.542 -6.636 1.00 85.88 92 LEU A C 1
ATOM 728 O O . LEU A 1 92 ? 19.436 3.005 -5.873 1.00 85.88 92 LEU A O 1
ATOM 732 N N . ASP A 1 93 ? 17.463 3.214 -6.905 1.00 88.62 93 ASP A N 1
ATOM 733 C CA . ASP A 1 93 ? 17.125 4.517 -6.328 1.00 88.62 93 ASP A CA 1
ATOM 734 C C . ASP A 1 93 ? 16.428 4.358 -4.967 1.00 88.62 93 ASP A C 1
ATOM 736 O O . ASP A 1 93 ? 15.293 4.783 -4.721 1.00 88.62 93 ASP A O 1
ATOM 740 N N . PHE A 1 94 ? 17.151 3.751 -4.026 1.00 88.00 94 PHE A N 1
ATOM 741 C CA . PHE A 1 94 ? 16.710 3.640 -2.635 1.00 88.00 94 PHE A CA 1
ATOM 742 C C . PHE A 1 94 ? 16.645 4.998 -1.932 1.00 88.00 94 PHE A C 1
ATOM 744 O O . PHE A 1 94 ? 16.009 5.123 -0.883 1.00 88.00 94 PHE A O 1
ATOM 751 N N . LYS A 1 95 ? 17.272 6.036 -2.502 1.00 90.50 95 LYS A N 1
ATOM 752 C CA . LYS A 1 95 ? 17.248 7.395 -1.960 1.00 90.50 95 LYS A CA 1
ATOM 753 C C . LYS A 1 95 ? 15.846 7.984 -2.062 1.00 90.50 95 LYS A C 1
ATOM 755 O O . LYS A 1 95 ? 15.360 8.532 -1.073 1.00 90.50 95 LYS A O 1
ATOM 760 N N . THR A 1 96 ? 15.186 7.843 -3.210 1.00 90.56 96 THR A N 1
ATOM 761 C CA . THR A 1 96 ? 13.801 8.301 -3.394 1.00 90.56 96 THR A CA 1
ATOM 762 C C . THR A 1 96 ? 12.834 7.524 -2.498 1.00 90.56 96 THR A C 1
ATOM 764 O O . THR A 1 96 ? 12.028 8.141 -1.798 1.00 90.56 96 THR A O 1
ATOM 767 N N . ILE A 1 97 ? 12.982 6.197 -2.407 1.00 89.12 97 ILE A N 1
ATOM 768 C CA . ILE A 1 97 ? 12.168 5.347 -1.516 1.00 89.12 97 ILE A CA 1
ATOM 769 C C . ILE A 1 97 ? 12.336 5.765 -0.051 1.00 89.12 97 ILE A C 1
ATOM 771 O O . ILE A 1 97 ? 11.351 5.954 0.666 1.00 89.12 97 ILE A O 1
ATOM 775 N N . SER A 1 98 ? 13.579 5.948 0.395 1.00 92.12 98 SER A N 1
ATOM 776 C CA . SER A 1 98 ? 13.883 6.315 1.782 1.00 92.12 98 SER A CA 1
ATOM 777 C C . SER A 1 98 ? 13.332 7.694 2.127 1.00 92.12 98 SER A C 1
ATOM 779 O O . SER A 1 98 ? 12.686 7.851 3.160 1.00 92.12 98 SER A O 1
ATOM 781 N N . LYS A 1 99 ? 13.515 8.687 1.244 1.00 92.94 99 LYS A N 1
ATOM 782 C CA . LYS A 1 99 ? 12.936 10.026 1.423 1.00 92.94 99 LYS A CA 1
ATOM 783 C C . LYS A 1 99 ? 11.417 9.965 1.542 1.00 92.94 99 LYS A C 1
ATOM 785 O O . LYS A 1 99 ? 10.871 10.508 2.496 1.00 92.94 99 LYS A O 1
ATOM 790 N N . ALA A 1 100 ? 10.749 9.258 0.631 1.00 92.75 100 ALA A N 1
ATOM 791 C CA . ALA A 1 100 ? 9.298 9.116 0.658 1.00 92.75 100 ALA A CA 1
ATOM 792 C C . ALA A 1 100 ? 8.808 8.418 1.941 1.00 92.75 100 ALA A C 1
ATOM 794 O O . ALA A 1 100 ? 7.819 8.835 2.544 1.00 92.75 100 ALA A O 1
ATOM 795 N N . THR A 1 101 ? 9.533 7.401 2.412 1.00 91.62 101 THR A N 1
ATOM 796 C CA . THR A 1 101 ? 9.214 6.663 3.645 1.00 91.62 101 THR A CA 1
ATOM 797 C C . THR A 1 101 ? 9.392 7.520 4.899 1.00 91.62 101 THR A C 1
ATOM 799 O O . THR A 1 101 ? 8.536 7.524 5.783 1.00 91.62 101 THR A O 1
ATOM 802 N N . VAL A 1 102 ? 10.477 8.290 4.985 1.00 94.56 102 VAL A N 1
ATOM 803 C CA . VAL A 1 102 ? 10.720 9.190 6.121 1.00 94.56 102 VAL A CA 1
ATOM 804 C C . VAL A 1 102 ? 9.700 10.329 6.130 1.00 94.56 102 VAL A C 1
ATOM 806 O O . VAL A 1 102 ? 9.077 10.581 7.160 1.00 94.56 102 VAL A O 1
ATOM 809 N N . SER A 1 103 ? 9.466 10.978 4.986 1.00 93.94 103 SER A N 1
ATOM 810 C CA . SER A 1 103 ? 8.483 12.061 4.874 1.00 93.94 103 SER A CA 1
ATOM 811 C C . SER A 1 103 ? 7.067 11.590 5.202 1.00 93.94 103 SER A C 1
ATOM 813 O O . SER A 1 103 ? 6.375 12.248 5.977 1.00 93.94 103 SER A O 1
ATOM 815 N N . SER A 1 104 ? 6.645 10.432 4.687 1.00 93.06 104 SER A N 1
ATOM 816 C CA . SER A 1 104 ? 5.344 9.851 5.041 1.00 93.06 104 SER A CA 1
ATOM 817 C C . SER A 1 104 ? 5.243 9.521 6.525 1.00 93.06 104 SER A C 1
ATOM 819 O O . SER A 1 104 ? 4.230 9.850 7.138 1.00 93.06 104 SER A O 1
ATOM 821 N N . SER A 1 105 ? 6.291 8.950 7.125 1.00 92.38 105 SER A N 1
ATOM 822 C CA . SER A 1 105 ? 6.319 8.626 8.557 1.00 92.38 105 SER A CA 1
ATOM 823 C C . SER A 1 105 ? 6.126 9.863 9.432 1.00 92.38 105 SER A C 1
ATOM 825 O O . SER A 1 105 ? 5.322 9.824 10.363 1.00 92.38 105 SER A O 1
ATOM 827 N N . ILE A 1 106 ? 6.802 10.967 9.096 1.00 95.31 106 ILE A N 1
ATOM 828 C CA . ILE A 1 106 ? 6.674 12.249 9.800 1.00 95.31 106 ILE A CA 1
ATOM 829 C C . ILE A 1 106 ? 5.251 12.798 9.657 1.00 95.31 106 ILE A C 1
ATOM 831 O O . ILE A 1 106 ? 4.611 13.097 10.662 1.00 95.31 106 ILE A O 1
ATOM 835 N N . VAL A 1 107 ? 4.727 12.891 8.429 1.00 94.44 107 VAL A N 1
ATOM 836 C CA . VAL A 1 107 ? 3.379 13.435 8.183 1.00 94.44 107 VAL A CA 1
ATOM 837 C C . VAL A 1 107 ? 2.308 12.591 8.870 1.00 94.44 107 VAL A C 1
ATOM 839 O O . VAL A 1 107 ? 1.402 13.129 9.502 1.00 94.44 107 VAL A O 1
ATOM 842 N N . GLY A 1 108 ? 2.433 11.268 8.804 1.00 92.25 108 GLY A N 1
ATOM 843 C CA . GLY A 1 108 ? 1.520 10.361 9.480 1.00 92.25 108 GLY A CA 1
ATOM 844 C C . GLY A 1 108 ? 1.576 10.481 10.995 1.00 92.25 108 GLY A C 1
ATOM 845 O O . GLY A 1 108 ? 0.527 10.534 11.627 1.00 92.25 108 GLY A O 1
ATOM 846 N N . GLY A 1 109 ? 2.775 10.566 11.582 1.00 91.69 109 GLY A N 1
ATOM 847 C CA . GLY A 1 109 ? 2.945 10.750 13.025 1.00 91.69 109 GLY A CA 1
ATOM 848 C C . GLY A 1 109 ? 2.353 12.071 13.519 1.00 91.69 109 GLY A C 1
ATOM 849 O O . GLY A 1 109 ? 1.647 12.090 14.526 1.00 91.69 109 GLY A O 1
ATOM 850 N N . LEU A 1 110 ? 2.557 13.160 12.771 1.00 94.25 110 LEU A N 1
ATOM 851 C CA . LEU A 1 110 ? 1.923 14.450 13.055 1.00 94.25 110 LEU A CA 1
ATOM 852 C C . LEU A 1 110 ? 0.395 14.361 12.948 1.00 94.25 110 LEU A C 1
ATOM 854 O O . LEU A 1 110 ? -0.308 14.841 13.834 1.00 94.25 110 LEU A O 1
ATOM 858 N N . GLY A 1 111 ? -0.127 13.695 11.915 1.00 90.62 111 GLY A N 1
ATOM 859 C CA . GLY A 1 111 ? -1.563 13.447 11.774 1.00 90.62 111 GLY A CA 1
ATOM 860 C C . GLY A 1 111 ? -2.144 12.628 12.929 1.00 90.62 111 GLY A C 1
ATOM 861 O O . GLY A 1 111 ? -3.208 12.961 13.449 1.00 90.62 111 GLY A O 1
ATOM 862 N N . ALA A 1 112 ? -1.420 11.604 13.385 1.00 91.50 112 ALA A N 1
ATOM 863 C CA . ALA A 1 112 ? -1.790 10.790 14.540 1.00 91.50 112 ALA A CA 1
ATOM 864 C C . ALA A 1 112 ? -1.898 11.638 15.808 1.00 91.50 112 ALA A C 1
ATOM 866 O O . ALA A 1 112 ? -2.892 11.554 16.528 1.00 91.50 112 ALA A O 1
ATOM 867 N N . LEU A 1 113 ? -0.885 12.475 16.054 1.00 92.38 113 LEU A N 1
ATOM 868 C CA . LEU A 1 113 ? -0.822 13.353 17.215 1.00 92.38 113 LEU A CA 1
ATOM 869 C C . LEU A 1 113 ? -1.992 14.342 17.221 1.00 92.38 113 LEU A C 1
ATOM 871 O O . LEU A 1 113 ? -2.668 14.480 18.237 1.00 92.38 113 LEU A O 1
ATOM 875 N N . LEU A 1 114 ? -2.279 14.970 16.077 1.00 92.19 114 LEU A N 1
ATOM 876 C CA . LEU A 1 114 ? -3.422 15.873 15.930 1.00 92.19 114 LEU A CA 1
ATOM 877 C C . LEU A 1 114 ? -4.746 15.153 16.217 1.00 92.19 114 LEU A C 1
ATOM 879 O O . LEU A 1 114 ? -5.543 15.636 17.018 1.00 92.19 114 LEU A O 1
ATOM 883 N N . CYS A 1 115 ? -4.965 13.969 15.639 1.00 88.75 115 CYS A N 1
ATOM 884 C CA . CYS A 1 115 ? -6.162 13.173 15.917 1.00 88.75 115 CYS A CA 1
ATOM 885 C C . CYS A 1 115 ? -6.265 12.759 17.394 1.00 88.75 115 CYS A C 1
ATOM 887 O O . CYS A 1 115 ? -7.357 12.786 17.963 1.00 88.75 115 CYS A O 1
ATOM 889 N N . ALA A 1 116 ? -5.149 12.396 18.030 1.00 90.56 116 ALA A N 1
ATOM 890 C CA . ALA A 1 116 ? -5.123 12.016 19.438 1.00 90.56 116 ALA A CA 1
ATOM 891 C C . ALA A 1 116 ? -5.527 13.184 20.350 1.00 90.56 116 ALA A C 1
ATOM 893 O O . ALA A 1 116 ? -6.339 12.988 21.251 1.00 90.56 116 ALA A O 1
ATOM 894 N N . ILE A 1 117 ? -5.037 14.399 20.072 1.00 89.81 117 ILE A N 1
ATOM 895 C CA . ILE A 1 117 ? -5.381 15.612 20.835 1.00 89.81 117 ILE A CA 1
ATOM 896 C C . ILE A 1 117 ? -6.872 15.957 20.700 1.00 89.81 117 ILE A C 1
ATOM 898 O O . ILE A 1 117 ? -7.490 16.392 21.667 1.00 89.81 117 ILE A O 1
ATOM 902 N N . ILE A 1 118 ? -7.475 15.712 19.531 1.00 89.44 118 ILE A N 1
ATOM 903 C CA . ILE A 1 118 ? -8.915 15.928 19.294 1.00 89.44 118 ILE A CA 1
ATOM 904 C C . ILE A 1 118 ? -9.779 14.845 19.987 1.00 89.44 118 ILE A C 1
ATOM 906 O O . ILE A 1 118 ? -11.001 14.957 20.039 1.00 89.44 118 ILE A O 1
ATOM 910 N N . GLY A 1 119 ? -9.170 13.799 20.558 1.00 85.75 119 GLY A N 1
ATOM 911 C CA . GLY A 1 119 ? -9.878 12.755 21.304 1.00 85.75 119 GLY A CA 1
ATOM 912 C C . GLY A 1 119 ? -10.371 11.584 20.450 1.00 85.75 119 GLY A C 1
ATOM 913 O O . GLY A 1 119 ? -11.222 10.818 20.891 1.00 85.75 119 GLY A O 1
ATOM 914 N N . PHE A 1 120 ? -9.823 11.387 19.245 1.00 79.75 120 PHE A N 1
ATOM 915 C CA . PHE A 1 120 ? -10.219 10.288 18.347 1.00 79.75 120 PHE A CA 1
ATOM 916 C C . PHE A 1 120 ? -9.797 8.883 18.836 1.00 79.75 120 PHE A C 1
ATOM 918 O O . PHE A 1 120 ? -10.179 7.875 18.234 1.00 79.75 120 PHE A O 1
ATOM 925 N N . GLY A 1 121 ? -9.020 8.779 19.921 1.00 85.19 121 GLY A N 1
ATOM 926 C CA 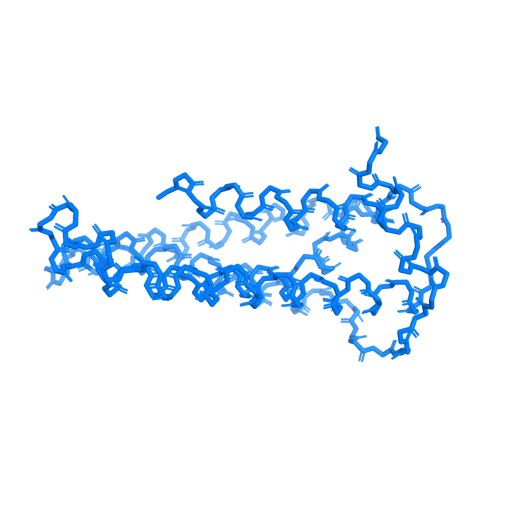. GLY A 1 121 ? -8.632 7.500 20.525 1.00 85.19 121 GLY A CA 1
ATOM 927 C C . GLY A 1 121 ? -7.939 6.574 19.521 1.00 85.19 121 GLY A C 1
ATOM 928 O O . GLY A 1 121 ? -6.988 6.979 18.854 1.00 85.19 121 GLY A O 1
ATOM 929 N N . VAL A 1 122 ? -8.438 5.345 19.366 1.00 84.06 122 VAL A N 1
ATOM 930 C CA . VAL A 1 122 ? -7.889 4.318 18.453 1.00 84.06 122 VAL A CA 1
ATOM 931 C C . VAL A 1 122 ? -7.847 4.780 16.988 1.00 84.06 122 VAL A C 1
ATOM 933 O O . VAL A 1 122 ? -6.970 4.365 16.230 1.00 84.06 122 VAL A O 1
ATOM 936 N N . TRP A 1 123 ? -8.732 5.694 16.579 1.00 85.06 123 TRP A N 1
ATOM 937 C CA . TRP A 1 123 ? -8.738 6.235 15.218 1.00 85.06 123 TRP A CA 1
ATOM 938 C C . TRP A 1 123 ? -7.494 7.060 14.888 1.00 85.06 123 TRP A C 1
ATOM 940 O O . TRP A 1 123 ? -7.144 7.164 13.716 1.00 85.06 123 TRP A O 1
ATOM 950 N N . SER A 1 124 ? -6.777 7.579 15.889 1.00 87.56 124 SER A N 1
ATOM 951 C CA . SER A 1 124 ? -5.492 8.260 15.673 1.00 87.56 124 SER A CA 1
ATOM 952 C C . SER A 1 124 ? -4.462 7.351 14.993 1.00 87.56 124 SER A C 1
ATOM 954 O O . SER A 1 124 ? -3.789 7.779 14.055 1.00 87.56 124 SER A O 1
ATOM 956 N N . LEU A 1 125 ? -4.404 6.075 15.388 1.00 85.00 125 LEU A N 1
ATOM 957 C CA . LEU A 1 125 ? -3.524 5.071 14.787 1.00 85.00 125 LEU A CA 1
ATOM 958 C C . LEU A 1 125 ? -3.944 4.727 13.358 1.00 85.00 125 LEU A C 1
ATOM 960 O O . LEU A 1 125 ? -3.094 4.561 12.487 1.00 85.00 125 LEU A O 1
ATOM 964 N N . VAL A 1 126 ? -5.246 4.644 13.088 1.00 86.06 126 VAL A N 1
ATOM 965 C CA . VAL A 1 126 ? -5.721 4.382 11.722 1.00 86.06 126 VAL A CA 1
ATOM 966 C C . VAL A 1 126 ? -5.443 5.570 10.813 1.00 86.06 126 VAL A C 1
ATOM 968 O O . VAL A 1 126 ? -4.891 5.377 9.732 1.00 86.06 126 VAL A O 1
ATOM 971 N N . CYS A 1 127 ? -5.733 6.793 11.264 1.00 87.38 127 CYS A N 1
ATOM 972 C CA . CYS A 1 127 ? -5.387 8.013 10.538 1.00 87.38 127 CYS A CA 1
ATOM 973 C C . CYS A 1 127 ? -3.888 8.080 10.248 1.00 87.38 127 CYS A C 1
ATOM 975 O O . CYS A 1 127 ? -3.517 8.370 9.115 1.00 87.38 127 CYS A O 1
ATOM 977 N N . MET A 1 128 ? -3.037 7.741 11.224 1.00 90.81 128 MET A N 1
ATOM 978 C CA . MET A 1 128 ? -1.590 7.635 11.028 1.00 90.81 128 MET A CA 1
ATOM 979 C C . MET A 1 128 ? -1.255 6.717 9.853 1.00 90.81 128 MET A C 1
ATOM 981 O O . MET A 1 128 ? -0.579 7.140 8.922 1.00 90.81 128 MET A O 1
ATOM 985 N N . MET A 1 129 ? -1.744 5.475 9.872 1.00 86.88 129 MET A N 1
ATOM 986 C CA . MET A 1 129 ? -1.417 4.474 8.853 1.00 86.88 129 MET A CA 1
ATOM 987 C C . MET A 1 129 ? -1.921 4.877 7.467 1.00 86.88 129 MET A C 1
ATOM 989 O O . MET A 1 129 ? -1.183 4.776 6.488 1.00 86.88 129 MET A O 1
ATOM 993 N N . VAL A 1 130 ? -3.157 5.369 7.384 1.00 88.81 130 VAL A N 1
ATOM 994 C CA . VAL A 1 130 ? -3.757 5.817 6.123 1.00 88.81 130 VAL A CA 1
ATOM 995 C C . VAL A 1 130 ? -2.994 7.021 5.567 1.00 88.81 130 VAL A C 1
ATOM 997 O O . VAL A 1 130 ? -2.617 7.010 4.397 1.00 88.81 130 VAL A O 1
ATOM 1000 N N . LEU A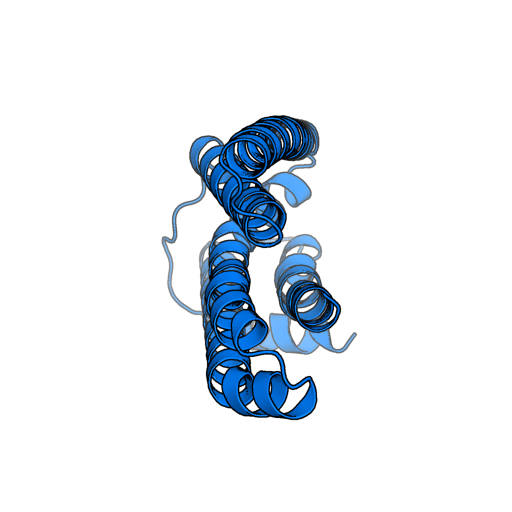 1 131 ? -2.685 8.021 6.399 1.00 90.75 131 LEU A N 1
ATOM 1001 C CA . LEU A 1 131 ? -1.905 9.192 5.987 1.00 90.75 131 LEU A CA 1
ATOM 1002 C C . LEU A 1 131 ? -0.500 8.812 5.528 1.00 90.75 131 LEU A C 1
ATOM 1004 O O . LEU A 1 131 ? -0.072 9.279 4.475 1.00 90.75 131 LEU A O 1
ATOM 1008 N N . GLN A 1 132 ? 0.203 7.943 6.264 1.00 91.38 132 GLN A N 1
ATOM 1009 C CA . GLN A 1 132 ? 1.521 7.453 5.846 1.00 91.38 132 GLN A CA 1
ATOM 1010 C C . GLN A 1 132 ? 1.450 6.851 4.444 1.00 91.38 132 GLN A C 1
ATOM 1012 O O . GLN A 1 132 ? 2.237 7.203 3.568 1.00 91.38 132 GLN A O 1
ATOM 1017 N N . LYS A 1 133 ? 0.470 5.979 4.209 1.00 89.12 133 LYS A N 1
ATOM 1018 C CA . LYS A 1 133 ? 0.322 5.263 2.942 1.00 89.12 133 LYS A CA 1
ATOM 1019 C C . LYS A 1 133 ? -0.059 6.188 1.795 1.00 89.12 133 LYS A C 1
ATOM 1021 O O . LYS A 1 133 ? 0.537 6.087 0.729 1.00 89.12 133 LYS A O 1
ATOM 1026 N N . ILE A 1 134 ? -0.965 7.137 2.021 1.00 91.19 134 ILE A N 1
ATOM 1027 C CA . ILE A 1 134 ? -1.336 8.143 1.018 1.00 91.19 134 ILE A CA 1
ATOM 1028 C C . ILE A 1 134 ? -0.135 9.022 0.664 1.00 91.19 134 ILE A C 1
ATOM 1030 O O . ILE A 1 134 ? 0.156 9.211 -0.513 1.00 91.19 134 ILE A O 1
ATOM 1034 N N . VAL A 1 135 ? 0.596 9.538 1.655 1.00 92.31 135 VAL A N 1
ATOM 1035 C CA . VAL A 1 135 ? 1.757 10.407 1.404 1.00 92.31 135 VAL A CA 1
ATOM 1036 C C . VAL A 1 135 ? 2.859 9.641 0.678 1.00 92.31 135 VAL A C 1
ATOM 1038 O O . VAL A 1 135 ? 3.440 10.164 -0.271 1.00 92.31 135 VAL A O 1
ATOM 1041 N N . LEU A 1 136 ? 3.116 8.392 1.078 1.00 91.44 136 LEU A N 1
ATOM 1042 C CA . LEU A 1 136 ? 4.062 7.513 0.397 1.00 91.44 136 LEU A CA 1
ATOM 1043 C C . LEU A 1 136 ? 3.641 7.281 -1.060 1.00 91.44 136 LEU A C 1
ATOM 1045 O O . LEU A 1 136 ? 4.459 7.450 -1.963 1.00 91.44 136 LEU A O 1
ATOM 1049 N N . ALA A 1 137 ? 2.367 6.947 -1.286 1.00 90.06 137 ALA A N 1
ATOM 1050 C CA . ALA A 1 137 ? 1.803 6.733 -2.612 1.00 90.06 137 ALA A CA 1
ATOM 1051 C C . ALA A 1 137 ? 1.987 7.965 -3.498 1.00 90.06 137 ALA A C 1
ATOM 1053 O O . ALA A 1 137 ? 2.549 7.864 -4.584 1.00 90.06 137 ALA A O 1
ATOM 1054 N N . VAL A 1 138 ? 1.577 9.136 -3.006 1.00 91.06 138 VAL A N 1
ATOM 1055 C CA . VAL A 1 138 ? 1.690 10.408 -3.725 1.00 91.06 138 VAL A CA 1
ATOM 1056 C C . VAL A 1 138 ? 3.149 10.724 -4.037 1.00 91.06 138 VAL A C 1
ATOM 1058 O O . VAL A 1 138 ? 3.469 11.037 -5.180 1.00 91.06 138 VAL A O 1
ATOM 1061 N N . MET A 1 139 ? 4.059 10.598 -3.068 1.00 90.88 139 MET A N 1
ATOM 1062 C CA . MET A 1 139 ? 5.476 10.877 -3.304 1.00 90.88 139 MET A CA 1
ATOM 1063 C C . MET A 1 139 ? 6.085 9.949 -4.353 1.00 90.88 139 MET A C 1
ATOM 1065 O O . MET A 1 139 ? 6.795 10.430 -5.237 1.00 90.88 139 MET A O 1
ATOM 1069 N N . LEU A 1 140 ? 5.800 8.648 -4.289 1.00 88.56 140 LEU A N 1
ATOM 1070 C CA . LEU A 1 140 ? 6.314 7.693 -5.267 1.00 88.56 140 LEU A CA 1
ATOM 1071 C C . LEU A 1 140 ? 5.703 7.912 -6.650 1.00 88.56 140 LEU A C 1
ATOM 1073 O O . LEU A 1 140 ? 6.429 7.857 -7.634 1.00 88.56 140 LEU A O 1
ATOM 1077 N N . TRP A 1 141 ? 4.412 8.230 -6.741 1.00 87.31 141 TRP A N 1
ATOM 1078 C CA . TRP A 1 141 ? 3.759 8.549 -8.013 1.00 87.31 141 TRP A CA 1
ATOM 1079 C C . TRP A 1 141 ? 4.271 9.845 -8.646 1.00 87.31 141 TRP A C 1
ATOM 1081 O O . TRP A 1 141 ? 4.407 9.904 -9.862 1.00 87.31 141 TRP A O 1
ATOM 1091 N N . LEU A 1 142 ? 4.587 10.868 -7.846 1.00 87.25 142 LEU A N 1
ATOM 1092 C CA . LEU A 1 142 ? 5.144 12.127 -8.351 1.00 87.25 142 LEU A CA 1
ATOM 1093 C C . LEU A 1 142 ? 6.567 11.966 -8.899 1.00 87.25 142 LEU A C 1
ATOM 1095 O O . LEU A 1 142 ? 6.935 12.654 -9.847 1.00 87.25 142 LEU A O 1
ATOM 1099 N N . HIS A 1 143 ? 7.365 11.074 -8.308 1.00 86.06 143 HIS A N 1
ATOM 1100 C CA . HIS A 1 143 ? 8.735 10.819 -8.759 1.00 86.06 143 HIS A CA 1
ATOM 1101 C C . HIS A 1 143 ? 8.814 9.693 -9.800 1.00 86.06 143 HIS A C 1
ATOM 1103 O O . HIS A 1 143 ? 9.821 9.570 -10.497 1.00 86.06 143 HIS A O 1
ATOM 1109 N N . SER A 1 144 ? 7.798 8.830 -9.886 1.00 81.12 144 SER A N 1
ATOM 1110 C CA . SER A 1 144 ? 7.798 7.705 -10.816 1.00 81.12 144 SER A CA 1
ATOM 1111 C C . SER A 1 144 ? 7.496 8.205 -12.222 1.00 81.12 144 SER A C 1
ATOM 1113 O O . SER A 1 144 ? 6.535 8.929 -12.471 1.00 81.12 144 SER A O 1
ATOM 1115 N N . SER A 1 145 ? 8.333 7.792 -13.169 1.00 72.56 145 SER A N 1
ATOM 1116 C CA . SER A 1 145 ? 8.121 8.079 -14.590 1.00 72.56 145 SER A CA 1
ATOM 1117 C C . SER A 1 145 ? 7.149 7.096 -15.248 1.00 72.56 145 SER A C 1
ATOM 1119 O O . SER A 1 145 ? 6.719 7.322 -16.381 1.00 72.56 145 SER A O 1
ATOM 1121 N N . TRP A 1 146 ? 6.808 5.993 -14.573 1.00 73.62 146 TRP A N 1
ATOM 1122 C CA . TRP A 1 146 ? 5.942 4.967 -15.135 1.00 73.62 146 TRP A CA 1
ATOM 1123 C C . TRP A 1 146 ? 4.471 5.362 -15.032 1.00 73.62 146 TRP A C 1
ATOM 1125 O O . TRP A 1 146 ? 3.979 5.810 -13.998 1.00 73.62 146 TRP A O 1
ATOM 1135 N N . LYS A 1 147 ? 3.756 5.165 -16.137 1.00 73.88 147 LYS A N 1
ATOM 1136 C CA . LYS A 1 147 ? 2.300 5.277 -16.213 1.00 73.88 147 LYS A CA 1
ATOM 1137 C C . LYS A 1 147 ? 1.775 3.947 -16.734 1.00 73.88 147 LYS A C 1
ATOM 1139 O O . LYS A 1 147 ? 2.431 3.386 -17.611 1.00 73.88 147 LYS A O 1
ATOM 1144 N N . PRO A 1 148 ? 0.605 3.474 -16.271 1.00 68.38 148 PRO A N 1
ATOM 1145 C CA . PRO A 1 148 ? 0.012 2.246 -16.772 1.00 68.38 148 PRO A CA 1
ATOM 1146 C C . PRO A 1 148 ? -0.311 2.394 -18.267 1.00 68.38 148 PRO A C 1
ATOM 1148 O O . PRO A 1 148 ? -1.339 2.947 -18.656 1.00 68.38 148 PRO A O 1
ATOM 1151 N N . ARG A 1 149 ? 0.625 1.964 -19.113 1.00 61.94 149 ARG A N 1
ATOM 1152 C CA . ARG A 1 149 ? 0.580 1.999 -20.575 1.00 61.94 149 ARG A CA 1
ATOM 1153 C C . ARG A 1 149 ? 1.072 0.635 -21.048 1.00 61.94 149 ARG A C 1
ATOM 1155 O O . ARG A 1 149 ? 2.223 0.300 -20.820 1.00 61.94 149 ARG A O 1
ATOM 1162 N N . GLY A 1 150 ? 0.190 -0.169 -21.635 1.00 62.38 150 GLY A N 1
ATOM 1163 C CA . GLY A 1 150 ? 0.503 -1.526 -22.097 1.00 62.38 150 GLY A CA 1
ATOM 1164 C C . GLY A 1 150 ? -0.698 -2.468 -22.008 1.00 62.38 150 GLY A C 1
ATOM 1165 O O . GLY A 1 150 ? -1.762 -2.083 -21.520 1.00 62.38 150 GLY A O 1
ATOM 1166 N N . ALA A 1 151 ? -0.522 -3.697 -22.492 1.00 69.88 151 ALA A N 1
ATOM 1167 C CA . ALA A 1 151 ? -1.536 -4.748 -22.479 1.00 69.88 151 ALA A CA 1
ATOM 1168 C C . ALA A 1 151 ? -1.110 -5.908 -21.568 1.00 69.88 151 ALA A C 1
ATOM 1170 O O . ALA A 1 151 ? 0.079 -6.160 -21.367 1.00 69.88 151 ALA A O 1
ATOM 1171 N N . VAL A 1 152 ? -2.090 -6.629 -21.021 1.00 71.19 152 VAL A N 1
ATOM 1172 C CA . VAL A 1 152 ? -1.835 -7.826 -20.207 1.00 71.19 152 VAL A CA 1
ATOM 1173 C C . VAL A 1 152 ? -1.293 -8.939 -21.108 1.00 71.19 152 VAL A C 1
ATOM 1175 O O . VAL A 1 152 ? -1.948 -9.327 -22.076 1.00 71.19 152 VAL A O 1
ATOM 1178 N N . SER A 1 153 ? -0.106 -9.460 -20.786 1.00 75.50 153 SER A N 1
ATOM 1179 C CA . SER A 1 153 ? 0.551 -10.545 -21.526 1.00 75.50 153 SER A CA 1
ATOM 1180 C C . SER A 1 153 ? 0.418 -11.877 -20.785 1.00 75.50 153 SER A C 1
ATOM 1182 O O . SER A 1 153 ? 0.664 -11.965 -19.580 1.00 75.50 153 SER A O 1
ATOM 1184 N N . ARG A 1 154 ? 0.067 -12.946 -21.516 1.00 69.56 154 ARG A N 1
ATOM 1185 C CA . ARG A 1 154 ? -0.045 -14.307 -20.958 1.00 69.56 154 ARG A CA 1
ATOM 1186 C C . ARG A 1 154 ? 1.307 -14.880 -20.522 1.00 69.56 154 ARG A C 1
ATOM 1188 O O . ARG A 1 154 ? 1.362 -15.599 -19.531 1.00 69.56 154 ARG A O 1
ATOM 1195 N N . GLU A 1 155 ? 2.391 -14.544 -21.219 1.00 72.06 155 GLU A N 1
ATOM 1196 C CA . GLU A 1 155 ? 3.738 -15.030 -20.884 1.00 72.06 155 GLU A CA 1
ATOM 1197 C C . GLU A 1 155 ? 4.231 -14.439 -19.558 1.00 72.06 155 GLU A C 1
ATOM 1199 O O . GLU A 1 155 ? 4.718 -15.156 -18.684 1.00 72.06 155 GLU A O 1
ATOM 1204 N N . SER A 1 156 ? 4.013 -13.136 -19.368 1.00 68.44 156 SER A N 1
ATOM 1205 C CA . SER A 1 156 ? 4.322 -12.420 -18.127 1.00 68.44 156 SER A CA 1
ATOM 1206 C C . SER A 1 156 ? 3.508 -12.945 -16.942 1.00 68.44 156 SER A C 1
ATOM 1208 O O . SER A 1 156 ? 4.010 -13.021 -15.823 1.00 68.44 156 SER A O 1
ATOM 1210 N N . PHE A 1 157 ? 2.254 -13.340 -17.184 1.00 69.81 157 PHE A N 1
ATOM 1211 C CA . PHE A 1 157 ? 1.374 -13.917 -16.169 1.00 69.81 157 PHE A CA 1
ATOM 1212 C C . PHE A 1 157 ? 1.897 -15.267 -15.659 1.00 69.81 157 PHE A C 1
ATOM 1214 O O . PHE A 1 157 ? 2.017 -15.458 -14.451 1.00 69.81 157 PHE A O 1
ATOM 1221 N N . ILE A 1 158 ? 2.260 -16.178 -16.570 1.00 71.25 158 ILE A N 1
ATOM 1222 C CA . ILE A 1 158 ? 2.796 -17.499 -16.208 1.00 71.25 158 ILE A CA 1
ATOM 1223 C C . ILE A 1 158 ? 4.120 -17.345 -15.455 1.00 71.25 158 ILE A C 1
ATOM 1225 O O . ILE A 1 158 ? 4.325 -17.994 -14.432 1.00 71.25 158 ILE A O 1
ATOM 1229 N N . TRP A 1 159 ? 4.994 -16.445 -15.910 1.00 73.62 159 TRP A N 1
ATOM 1230 C CA . TRP A 1 159 ? 6.286 -16.224 -15.267 1.00 73.62 159 TRP A CA 1
ATOM 1231 C C . TRP A 1 159 ? 6.158 -15.684 -13.837 1.00 73.62 159 TRP A C 1
ATOM 1233 O O . TRP A 1 159 ? 6.825 -16.189 -12.940 1.00 73.62 159 TRP A O 1
ATOM 1243 N N . ASN A 1 160 ? 5.259 -14.722 -13.598 1.00 66.00 160 ASN A N 1
ATOM 1244 C CA . ASN A 1 160 ? 4.994 -14.202 -12.253 1.00 66.00 160 ASN A CA 1
ATOM 1245 C C . ASN A 1 160 ? 4.490 -15.289 -11.288 1.00 66.00 160 ASN A C 1
ATOM 1247 O O . ASN A 1 160 ? 4.861 -15.281 -10.119 1.00 66.00 160 ASN A O 1
ATOM 1251 N N . ILE A 1 161 ? 3.660 -16.223 -11.766 1.00 70.50 161 ILE A N 1
ATOM 1252 C CA . ILE A 1 161 ? 3.154 -17.333 -10.944 1.00 70.50 161 ILE A CA 1
ATOM 1253 C C . ILE A 1 161 ? 4.265 -18.339 -10.637 1.00 70.50 161 ILE A C 1
ATOM 1255 O O . ILE A 1 161 ? 4.381 -18.789 -9.501 1.00 70.50 161 ILE A O 1
ATOM 1259 N N . VAL A 1 162 ? 5.097 -18.674 -11.626 1.00 67.44 162 VAL A N 1
ATOM 1260 C CA . VAL A 1 162 ? 6.228 -19.592 -11.431 1.00 67.44 162 VAL A CA 1
ATOM 1261 C C . VAL A 1 162 ? 7.265 -18.987 -10.481 1.00 67.44 162 VAL A C 1
ATOM 1263 O O . VAL A 1 162 ? 7.715 -19.677 -9.576 1.00 67.44 162 VAL A O 1
ATOM 1266 N N . ALA A 1 163 ? 7.579 -17.696 -10.624 1.00 67.38 163 ALA A N 1
ATOM 1267 C CA . ALA A 1 163 ? 8.519 -16.981 -9.756 1.00 67.38 163 ALA A CA 1
ATOM 1268 C C . ALA A 1 163 ? 8.042 -16.858 -8.297 1.00 67.38 163 ALA A C 1
ATOM 1270 O O . ALA A 1 163 ? 8.851 -16.690 -7.396 1.00 67.38 163 ALA A O 1
ATOM 1271 N N . LEU A 1 164 ? 6.732 -16.940 -8.056 1.00 64.69 164 LEU A N 1
ATOM 1272 C CA . LEU A 1 164 ? 6.143 -16.980 -6.714 1.00 64.69 164 LEU A CA 1
ATOM 1273 C C . LEU A 1 164 ? 6.322 -18.341 -6.021 1.00 64.69 164 LEU A C 1
ATOM 1275 O O . LEU A 1 164 ? 6.204 -18.417 -4.800 1.00 64.69 164 LEU A O 1
ATOM 1279 N N . ALA A 1 165 ? 6.553 -19.409 -6.792 1.00 59.16 165 ALA A N 1
ATOM 1280 C CA . ALA A 1 165 ? 6.655 -20.786 -6.309 1.00 59.16 165 ALA A CA 1
ATOM 1281 C C . ALA A 1 165 ? 8.106 -21.288 -6.153 1.00 59.16 165 ALA A C 1
ATOM 1283 O O . ALA A 1 165 ? 8.303 -22.415 -5.695 1.00 59.16 165 ALA A O 1
ATOM 1284 N N . THR A 1 166 ? 9.097 -20.480 -6.540 1.00 51.94 166 THR A N 1
ATOM 1285 C CA . THR A 1 166 ? 10.542 -20.771 -6.477 1.00 51.94 166 THR A CA 1
ATOM 1286 C C . THR A 1 166 ? 11.238 -19.872 -5.474 1.00 51.94 166 THR A C 1
ATOM 1288 O O . THR A 1 166 ? 12.040 -20.398 -4.675 1.00 51.94 166 THR A O 1
#

Radius of gyration: 17.24 Å; chains: 1; bounding box: 37×37×44 Å

Foldseek 3Di:
DVLLVVLCCCLQVQLLVLQLPDPDDDLLLLLQSLVVSLVSLVVSLVVQLVCLVVVCVVVVHPVSSVLSNLSSVLSNLVSLLSSLVSVCVSVVVVVLLVVQQVVLQVQLLVQLVVCVVVPVPPVSVSSSSVSSSVSSSVSSVVPGPDDNDHHHDPVSNVSSVVSNVD

pLDDT: mean 82.37, std 8.65, range [51.94, 95.31]

Organism: NCBI:txid1313304

Sequence (166 aa):
MVFVRVSEALINNGFGQAIIQKKSVTDNDLMTTFVLSVGASLILYLILFVSAPFVADFYNEPLLFRLLQVMGFVIVLDAFVVIQRVQFEKNLDFKTISKATVSSSIVGGLGALLCAIIGFGVWSLVCMMVLQKIVLAVMLWLHSSWKPRGAVSRESFIWNIVALAT

InterPro domains:
  IPR050833 Polysaccharide Biosynthesis and Transport [PTHR30250] (7-157)

Secondary structure (DSSP, 8-state):
-HHHHHHHHHIIIIIHHHHHH-SS--HHHHHHHHHHHHHHHHHHHHHHHHHHHHHHHHTT-HHHHHHHHHHHHHHHHHHTTHHHHHHHHHTT-HHHHHHHHHHHHHHHHHHHHHHHHTT-TTHHHHHHHHHHHHHHHHHHHHH------S---HHHHHHHHHHH--